Protein AF-A0A6A0B651-F1 (afdb_monomer_lite)

Foldseek 3Di:
DVVVVVVVVLVVLVVVVLVQQADWDFDDCCVLPVLLVVLLVLLVVLLVVLPDDDPVLLVVLLVLLLVLLCQQQVPWDDDQRTIHSHPSPVVSLVSLVVVVCVLVVPPVPPDCVSVVVSCSSDSVSLVVPSPPDDSSVSSSSVSSSNSSNSSSVSNVVVNVVND

Radius of gyration: 16.31 Å; chains: 1; bounding box: 35×37×43 Å

Structure (mmCIF, N/CA/C/O backbone):
data_AF-A0A6A0B651-F1
#
_entry.id   AF-A0A6A0B651-F1
#
loop_
_atom_site.group_PDB
_atom_site.id
_atom_site.type_symbol
_atom_site.label_atom_id
_atom_site.label_alt_id
_atom_site.label_comp_id
_atom_site.label_asym_id
_atom_site.label_entity_id
_atom_site.label_seq_id
_atom_site.pdbx_PDB_ins_code
_atom_site.Cartn_x
_atom_site.Cartn_y
_atom_site.Cartn_z
_atom_site.occupancy
_atom_site.B_iso_or_equiv
_atom_site.auth_seq_id
_atom_site.auth_comp_id
_atom_site.auth_asym_id
_atom_site.auth_atom_id
_atom_site.pdbx_PDB_model_num
ATOM 1 N N . MET A 1 1 ? -8.443 20.949 -23.013 1.00 55.00 1 MET A N 1
ATOM 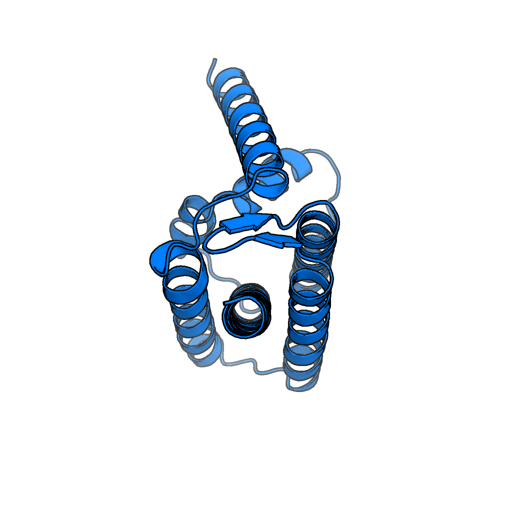2 C CA . MET A 1 1 ? -9.564 20.519 -22.139 1.00 55.00 1 MET A CA 1
ATOM 3 C C . MET A 1 1 ? -9.294 19.186 -21.440 1.00 55.00 1 MET A C 1
ATOM 5 O O . MET A 1 1 ? -9.697 19.047 -20.295 1.00 55.00 1 MET A O 1
ATOM 9 N N . THR A 1 2 ? -8.587 18.242 -22.068 1.00 70.38 2 THR A N 1
ATOM 10 C CA . THR A 1 2 ? -8.217 16.934 -21.490 1.00 70.38 2 THR A CA 1
ATOM 11 C C . THR A 1 2 ? -7.331 17.034 -20.240 1.00 70.38 2 THR A C 1
ATOM 13 O O . THR A 1 2 ? -7.667 16.443 -19.220 1.00 70.38 2 THR A O 1
ATOM 16 N N . GLU A 1 3 ? -6.268 17.844 -20.268 1.00 73.50 3 GLU A N 1
ATOM 17 C CA . GLU A 1 3 ? -5.323 17.989 -19.138 1.00 73.50 3 GLU A CA 1
ATOM 18 C C . GLU A 1 3 ? -5.967 18.524 -17.849 1.00 73.50 3 GLU A C 1
ATOM 20 O O . GLU A 1 3 ? -5.698 18.049 -16.744 1.00 73.50 3 GLU A O 1
ATOM 25 N N . LEU A 1 4 ? -6.869 19.501 -17.984 1.00 80.19 4 LEU A N 1
ATOM 26 C CA . LEU A 1 4 ? -7.590 20.078 -16.849 1.00 80.19 4 LEU A CA 1
ATOM 27 C C . LEU A 1 4 ? -8.533 19.050 -16.211 1.00 80.19 4 LEU A C 1
ATOM 29 O O . LEU A 1 4 ? -8.584 18.942 -14.988 1.00 80.19 4 LEU A O 1
ATOM 33 N N . PHE A 1 5 ? -9.251 18.277 -17.032 1.00 81.62 5 PHE A N 1
ATOM 34 C CA . PHE A 1 5 ? -10.131 17.213 -16.552 1.00 81.62 5 PHE A CA 1
ATOM 35 C C . PHE A 1 5 ? -9.352 16.163 -15.756 1.00 81.62 5 PHE A C 1
ATOM 37 O O . PHE A 1 5 ? -9.742 15.842 -14.633 1.00 81.62 5 PHE A O 1
ATOM 44 N N . TRP A 1 6 ? -8.231 15.678 -16.303 1.00 73.44 6 TRP A N 1
ATOM 45 C CA . TRP A 1 6 ? -7.380 14.711 -15.613 1.00 73.44 6 TRP A CA 1
ATOM 46 C C . TRP A 1 6 ? -6.877 15.271 -14.291 1.00 73.44 6 TRP A C 1
ATOM 48 O O . TRP A 1 6 ? -7.072 14.641 -13.260 1.00 73.44 6 TRP A O 1
ATOM 58 N N . THR A 1 7 ? -6.348 16.491 -14.282 1.00 79.06 7 THR A N 1
ATOM 59 C CA . THR A 1 7 ? -5.854 17.129 -13.055 1.00 79.06 7 THR A CA 1
ATOM 60 C C . THR A 1 7 ? -6.935 17.212 -11.970 1.00 79.06 7 THR A C 1
ATOM 62 O O . THR A 1 7 ? -6.698 16.824 -10.825 1.00 79.06 7 THR A O 1
ATOM 65 N N . ILE A 1 8 ? -8.147 17.651 -12.325 1.00 83.94 8 ILE A N 1
ATOM 66 C CA . ILE A 1 8 ? -9.286 17.730 -11.395 1.00 83.94 8 ILE A CA 1
ATOM 67 C C . ILE A 1 8 ? -9.678 16.338 -10.885 1.00 83.94 8 ILE A C 1
ATOM 69 O O . ILE A 1 8 ? -9.916 16.162 -9.688 1.00 83.94 8 ILE A O 1
ATOM 73 N N . PHE A 1 9 ? -9.716 15.340 -11.766 1.00 82.12 9 PHE A N 1
ATOM 74 C CA . PHE A 1 9 ? -10.026 13.961 -11.402 1.00 82.12 9 PHE A CA 1
ATOM 75 C C . PHE A 1 9 ? -8.984 13.360 -10.444 1.00 82.12 9 PHE A C 1
ATOM 77 O O . PHE A 1 9 ? -9.359 12.705 -9.470 1.00 82.12 9 PHE A O 1
ATOM 84 N N . LEU A 1 10 ? -7.690 13.623 -10.659 1.00 77.94 10 LEU A N 1
ATOM 85 C CA . LEU A 1 10 ? -6.619 13.160 -9.769 1.00 77.94 10 LEU A CA 1
ATOM 86 C C . LEU A 1 10 ? -6.708 13.827 -8.395 1.00 77.94 10 LEU A C 1
ATOM 88 O O . LEU A 1 10 ? -6.636 13.139 -7.377 1.00 77.94 10 LEU A O 1
ATOM 92 N N . ILE A 1 11 ? -6.935 15.144 -8.349 1.00 83.19 11 ILE A N 1
ATOM 93 C CA . ILE A 1 11 ? -7.149 15.859 -7.084 1.00 83.19 11 ILE A CA 1
ATOM 94 C C . ILE A 1 11 ? -8.349 15.260 -6.345 1.00 83.19 11 ILE A C 1
ATOM 96 O O . ILE A 1 11 ? -8.258 14.968 -5.152 1.00 83.19 11 ILE A O 1
ATOM 100 N N . TRP A 1 12 ? -9.453 15.007 -7.050 1.00 86.38 12 TRP A N 1
ATOM 101 C CA . TRP A 1 12 ? -10.628 14.364 -6.470 1.00 86.38 12 TRP A CA 1
ATOM 102 C C . TRP A 1 12 ? -10.316 12.964 -5.918 1.00 86.38 12 TRP A C 1
ATOM 104 O O . TRP A 1 12 ? -10.733 12.650 -4.802 1.00 86.38 12 TRP A O 1
ATOM 114 N N . LEU A 1 13 ? -9.543 12.142 -6.638 1.00 83.31 13 LEU A N 1
ATOM 115 C CA . LEU A 1 13 ? -9.119 10.817 -6.173 1.00 83.31 13 LEU A CA 1
ATOM 116 C C . LEU A 1 13 ? -8.262 10.888 -4.907 1.00 83.31 13 LEU A C 1
ATOM 118 O O . LEU A 1 13 ? -8.519 10.138 -3.964 1.00 83.31 13 LEU A O 1
ATOM 122 N N . ILE A 1 14 ? -7.282 11.793 -4.869 1.00 83.00 14 ILE A N 1
ATOM 123 C CA . ILE A 1 14 ? -6.399 11.989 -3.713 1.00 83.00 14 ILE A CA 1
ATOM 124 C C . ILE A 1 14 ? -7.215 12.443 -2.503 1.00 83.00 14 ILE A C 1
ATOM 126 O O . ILE A 1 14 ? -7.116 11.846 -1.431 1.00 83.00 14 ILE A O 1
ATOM 130 N N . VAL A 1 15 ? -8.078 13.449 -2.671 1.00 86.62 15 VAL A N 1
ATOM 131 C CA . VAL A 1 15 ? -8.943 13.951 -1.593 1.00 86.62 15 VAL A CA 1
ATOM 132 C C . VAL A 1 15 ? -9.867 12.847 -1.083 1.00 86.62 15 VAL A C 1
ATOM 134 O O . VAL A 1 15 ? -9.990 12.653 0.129 1.00 86.62 15 VAL A O 1
ATOM 137 N N . ARG A 1 16 ? -10.478 12.077 -1.991 1.00 86.62 16 ARG A N 1
ATOM 138 C CA . ARG A 1 16 ? -11.328 10.938 -1.631 1.00 86.62 16 ARG A CA 1
ATOM 139 C C . ARG A 1 16 ? -10.546 9.883 -0.850 1.00 86.62 16 ARG A C 1
ATOM 141 O O . ARG A 1 16 ? -11.032 9.411 0.172 1.00 86.62 16 ARG A O 1
ATOM 148 N N . PHE A 1 17 ? -9.341 9.535 -1.300 1.00 85.00 17 PHE A N 1
ATOM 149 C CA . PHE A 1 17 ? -8.482 8.563 -0.627 1.00 85.00 17 PHE A CA 1
ATOM 150 C C . PHE A 1 17 ? -8.080 9.024 0.774 1.00 85.00 17 PHE A C 1
ATOM 152 O O . PHE A 1 17 ? -8.232 8.262 1.727 1.00 85.00 17 PHE A O 1
ATOM 159 N N . ILE A 1 18 ? -7.609 10.267 0.917 1.00 86.62 18 ILE A N 1
ATOM 160 C CA . ILE A 1 18 ? -7.229 10.831 2.216 1.00 86.62 18 ILE A CA 1
ATOM 161 C C . ILE A 1 18 ? -8.431 10.773 3.158 1.00 86.62 18 ILE A C 1
ATOM 163 O O . ILE A 1 18 ? -8.318 10.250 4.266 1.00 86.62 18 ILE A O 1
ATOM 167 N N . ARG A 1 19 ? -9.609 11.213 2.703 1.00 88.31 19 ARG A N 1
ATOM 168 C CA . ARG A 1 19 ? -10.833 11.132 3.504 1.00 88.31 19 ARG A CA 1
ATOM 169 C C . ARG A 1 19 ? -11.135 9.693 3.942 1.00 88.31 19 ARG A C 1
ATOM 171 O O . ARG A 1 19 ? -11.333 9.450 5.130 1.00 88.31 19 ARG A O 1
ATOM 178 N N . ASP A 1 20 ? -11.073 8.731 3.022 1.00 83.88 20 ASP A N 1
ATOM 179 C CA . ASP A 1 20 ? -11.311 7.313 3.320 1.00 83.88 20 ASP A CA 1
ATOM 180 C C . ASP A 1 20 ? -10.305 6.735 4.337 1.00 83.88 20 ASP A C 1
ATOM 182 O O . ASP A 1 20 ? -10.653 5.826 5.092 1.00 83.88 20 ASP A O 1
ATOM 186 N N . VAL A 1 21 ? -9.064 7.235 4.369 1.00 86.62 21 VAL A N 1
ATOM 187 C CA . VAL A 1 21 ? -8.012 6.803 5.310 1.00 86.62 21 VAL A CA 1
ATOM 188 C C . VAL A 1 21 ? -8.256 7.325 6.730 1.00 86.62 21 VAL A C 1
ATOM 190 O O . VAL A 1 21 ? -7.956 6.622 7.707 1.00 86.62 21 VAL A O 1
ATOM 193 N N . PHE A 1 22 ? -8.789 8.541 6.865 1.00 90.69 22 PHE A N 1
ATOM 194 C CA . PHE A 1 22 ? -9.059 9.181 8.158 1.00 90.69 22 PHE A CA 1
ATOM 195 C C . PHE A 1 22 ? -10.457 8.889 8.718 1.00 90.69 22 PHE A C 1
ATOM 197 O O . PHE A 1 22 ? -10.691 9.090 9.913 1.00 90.69 22 PHE A O 1
ATOM 204 N N . GLU A 1 23 ? -11.368 8.357 7.911 1.00 90.06 23 GLU A N 1
ATOM 205 C CA . GLU A 1 23 ? -12.693 7.938 8.355 1.00 90.06 23 GLU A CA 1
ATOM 206 C C . GLU A 1 23 ? -12.725 6.482 8.841 1.00 90.06 23 GLU A C 1
ATOM 208 O O . GLU A 1 23 ? -11.933 5.630 8.441 1.00 90.06 23 GLU A O 1
ATOM 213 N N . PHE A 1 24 ? -13.674 6.181 9.731 1.00 88.25 24 PHE A N 1
ATOM 214 C CA . PHE A 1 24 ? -13.939 4.808 10.153 1.00 88.25 24 PHE A CA 1
ATOM 215 C C . PHE A 1 24 ? -14.735 4.075 9.073 1.00 88.25 24 PHE A C 1
ATOM 217 O O . PHE A 1 24 ? -15.947 4.260 8.947 1.00 88.25 24 PHE A O 1
ATOM 224 N N . GLN A 1 25 ? -14.058 3.200 8.340 1.00 86.12 25 GLN A N 1
ATOM 225 C CA . GLN A 1 25 ? -14.634 2.416 7.255 1.00 86.12 25 GLN A CA 1
ATOM 226 C C . GLN A 1 25 ? -14.920 0.984 7.711 1.00 86.12 25 GLN A C 1
ATOM 228 O O . GLN A 1 25 ? -14.156 0.399 8.481 1.00 86.12 25 GLN A O 1
ATOM 233 N N . LYS A 1 26 ? -16.020 0.398 7.224 1.00 84.88 26 LYS A N 1
ATOM 234 C CA . LYS A 1 26 ? -16.312 -1.025 7.457 1.00 84.88 26 LYS A CA 1
ATOM 235 C C . LYS A 1 26 ? -15.265 -1.896 6.768 1.00 84.88 26 LYS A C 1
ATOM 237 O O . LYS A 1 26 ? -14.912 -1.657 5.610 1.00 84.88 26 LYS A O 1
ATOM 242 N N . VAL A 1 27 ? -14.826 -2.953 7.445 1.00 81.12 27 VAL A N 1
ATOM 243 C CA . VAL A 1 27 ? -13.867 -3.905 6.872 1.00 81.12 27 VAL A CA 1
ATOM 244 C C . VAL A 1 27 ? -14.541 -4.743 5.788 1.00 81.12 27 VAL A C 1
ATOM 246 O O . VAL A 1 27 ? -15.278 -5.686 6.066 1.00 81.12 27 VAL A O 1
ATOM 249 N N . ARG A 1 28 ? -14.277 -4.415 4.520 1.00 81.25 28 ARG A N 1
ATOM 250 C CA . ARG A 1 28 ? -14.737 -5.208 3.370 1.00 81.25 28 ARG A CA 1
ATOM 251 C C . ARG A 1 28 ? -13.662 -6.210 2.957 1.00 81.25 28 ARG A C 1
ATOM 253 O O . ARG A 1 28 ? -12.593 -5.801 2.509 1.00 81.25 28 ARG A O 1
ATOM 260 N N . ARG A 1 29 ? -13.967 -7.512 3.022 1.00 77.19 29 ARG A N 1
ATOM 261 C CA . ARG A 1 29 ? -13.039 -8.597 2.632 1.00 77.19 29 ARG A CA 1
ATOM 262 C C . ARG A 1 29 ? -12.448 -8.401 1.230 1.00 77.19 29 ARG A C 1
ATOM 264 O O . ARG A 1 29 ? -11.268 -8.650 1.027 1.00 77.19 29 ARG A O 1
ATOM 271 N N . PHE A 1 30 ? -13.235 -7.877 0.289 1.00 73.06 30 PHE A N 1
ATOM 272 C CA . PHE A 1 30 ? -12.758 -7.593 -1.065 1.00 73.06 30 PHE A CA 1
ATOM 273 C C . PHE A 1 30 ? -11.556 -6.629 -1.086 1.00 73.06 30 PHE A C 1
ATOM 275 O O . PHE A 1 30 ? -10.524 -6.932 -1.673 1.00 73.06 30 PHE A O 1
ATOM 282 N N . ARG A 1 31 ? -11.651 -5.495 -0.380 1.00 76.44 31 ARG A N 1
ATOM 283 C CA . ARG A 1 31 ? -10.606 -4.458 -0.375 1.00 76.44 31 ARG A CA 1
ATOM 284 C C . ARG A 1 31 ? -9.345 -4.897 0.370 1.00 76.44 31 ARG A C 1
ATOM 286 O O . ARG A 1 31 ? -8.250 -4.580 -0.068 1.00 76.44 31 ARG A O 1
ATOM 293 N N . TYR A 1 32 ? -9.511 -5.582 1.499 1.00 78.00 32 TYR A N 1
ATOM 294 C CA . TYR A 1 32 ? -8.401 -5.868 2.414 1.00 78.00 32 TYR A CA 1
ATOM 295 C C . TYR A 1 32 ? -7.768 -7.250 2.231 1.00 78.00 32 TYR A C 1
ATOM 297 O O . TYR A 1 32 ? -6.725 -7.506 2.817 1.00 78.00 32 TYR A O 1
ATOM 305 N N . LEU A 1 33 ? -8.382 -8.138 1.448 1.00 83.75 33 LEU A N 1
ATOM 306 C CA . LEU A 1 33 ? -7.879 -9.498 1.248 1.00 83.75 33 LEU A CA 1
ATOM 307 C C . LEU A 1 33 ? -7.857 -9.895 -0.229 1.00 83.75 33 LEU A C 1
ATOM 309 O O . LEU A 1 33 ? -6.809 -10.290 -0.722 1.00 83.75 33 LEU A O 1
ATOM 313 N N . VAL A 1 34 ? -8.963 -9.726 -0.962 1.00 82.81 34 VAL A N 1
ATOM 314 C CA . VAL A 1 34 ? -9.021 -10.142 -2.379 1.00 82.81 34 VAL A CA 1
ATOM 315 C C . VAL A 1 34 ? -8.058 -9.325 -3.238 1.00 82.81 34 VAL A C 1
ATOM 317 O O . VAL A 1 34 ? -7.258 -9.902 -3.965 1.00 82.81 34 VAL A O 1
ATOM 320 N N . VAL A 1 35 ? -8.085 -7.995 -3.116 1.00 82.06 35 VAL A N 1
ATOM 321 C CA . VAL A 1 35 ? -7.180 -7.114 -3.870 1.00 82.06 35 VAL A CA 1
ATOM 322 C C . VAL A 1 35 ? -5.699 -7.436 -3.586 1.00 82.06 35 VAL A C 1
ATOM 324 O O . VAL A 1 35 ? -4.967 -7.673 -4.544 1.00 82.06 35 VAL A O 1
ATOM 327 N N . PRO A 1 36 ? -5.236 -7.533 -2.323 1.00 85.75 36 PRO A N 1
ATOM 328 C CA . PRO A 1 36 ? -3.861 -7.945 -2.026 1.00 85.75 36 PRO A CA 1
ATOM 329 C C . PRO A 1 36 ? -3.474 -9.332 -2.554 1.00 85.75 36 PRO A C 1
ATOM 331 O O . PRO A 1 36 ? -2.358 -9.503 -3.035 1.00 85.75 36 PRO A O 1
ATOM 334 N N . ILE A 1 37 ? -4.384 -10.312 -2.504 1.00 87.56 37 ILE A N 1
ATOM 335 C CA . ILE A 1 37 ? -4.135 -11.652 -3.058 1.00 87.56 37 ILE A CA 1
ATOM 336 C C . ILE A 1 37 ? -3.932 -11.580 -4.570 1.00 87.56 37 ILE A C 1
ATOM 338 O O . ILE A 1 37 ? -3.015 -12.218 -5.076 1.00 87.56 37 ILE A O 1
ATOM 342 N N . ILE A 1 38 ? -4.733 -10.784 -5.285 1.00 86.31 38 ILE A N 1
ATOM 343 C CA . ILE A 1 38 ? -4.543 -10.579 -6.727 1.00 86.31 38 ILE A CA 1
ATOM 344 C C . ILE A 1 38 ? -3.132 -10.044 -6.997 1.00 86.31 38 ILE A C 1
ATOM 346 O O . ILE A 1 38 ? -2.443 -10.580 -7.859 1.00 86.31 38 ILE A O 1
ATOM 350 N N . PHE A 1 39 ? -2.659 -9.063 -6.223 1.00 86.25 39 PHE A N 1
ATOM 351 C CA . PHE A 1 39 ? -1.290 -8.556 -6.365 1.00 86.25 39 PHE A CA 1
ATOM 352 C C . PHE A 1 39 ? -0.221 -9.617 -6.086 1.00 86.25 39 PHE A C 1
ATOM 354 O O . PHE A 1 39 ? 0.766 -9.675 -6.810 1.00 86.25 39 PHE A O 1
ATOM 361 N N . LEU A 1 40 ? -0.413 -10.500 -5.103 1.00 89.38 40 LEU A N 1
ATOM 362 C CA . LEU A 1 40 ? 0.526 -11.603 -4.879 1.00 89.38 40 LEU A CA 1
ATOM 363 C C . LEU A 1 40 ? 0.532 -12.621 -6.021 1.00 89.38 40 LEU A C 1
ATOM 365 O O . LEU A 1 40 ? 1.598 -13.072 -6.425 1.00 89.38 40 LEU A O 1
ATOM 369 N N . VAL A 1 41 ? -0.637 -12.967 -6.563 1.00 88.19 41 VAL A N 1
ATOM 370 C CA . VAL A 1 41 ? -0.729 -13.852 -7.734 1.00 88.19 41 VAL A CA 1
ATOM 371 C C . VAL A 1 41 ? -0.008 -13.226 -8.928 1.00 88.19 41 VAL A C 1
ATOM 373 O O . VAL A 1 41 ? 0.745 -13.911 -9.614 1.00 88.19 41 VAL A O 1
ATOM 376 N N . LEU A 1 42 ? -0.171 -11.917 -9.139 1.00 83.12 42 LEU A N 1
ATOM 377 C CA . LEU A 1 42 ? 0.561 -11.179 -10.169 1.00 83.12 42 LEU A CA 1
ATOM 378 C C . LEU A 1 42 ? 2.072 -11.195 -9.915 1.00 83.12 42 LEU A C 1
ATOM 380 O O . LEU A 1 42 ? 2.830 -11.468 -10.838 1.00 83.12 42 LEU A O 1
ATOM 384 N N . ALA A 1 43 ? 2.514 -10.981 -8.675 1.00 87.44 43 ALA A N 1
ATOM 385 C CA . ALA A 1 43 ? 3.929 -11.050 -8.319 1.00 87.44 43 ALA A CA 1
ATOM 386 C C . ALA A 1 43 ? 4.543 -12.416 -8.659 1.00 87.44 43 ALA A C 1
ATOM 388 O O . ALA A 1 43 ? 5.624 -12.478 -9.236 1.00 87.44 43 ALA A O 1
ATOM 389 N N . LEU A 1 44 ? 3.843 -13.511 -8.348 1.00 86.44 44 LEU A N 1
ATOM 390 C CA . LEU A 1 44 ? 4.311 -14.865 -8.651 1.00 86.44 44 LEU A CA 1
ATOM 391 C C . LEU A 1 44 ? 4.339 -15.134 -10.159 1.00 86.44 44 LEU A C 1
ATOM 393 O O . LEU A 1 44 ? 5.319 -15.669 -10.671 1.00 86.44 44 LEU A O 1
ATOM 397 N N . ASN A 1 45 ? 3.290 -14.739 -10.880 1.00 82.88 45 ASN A N 1
ATOM 398 C CA . ASN A 1 45 ? 3.205 -14.962 -12.322 1.00 82.88 45 ASN A CA 1
ATOM 399 C C . ASN A 1 45 ? 4.260 -14.154 -13.088 1.00 82.88 45 ASN A C 1
ATOM 401 O O . ASN A 1 45 ? 4.933 -14.698 -13.959 1.00 82.88 45 ASN A O 1
ATOM 405 N N . THR A 1 46 ? 4.434 -12.876 -12.749 1.00 78.88 46 THR A N 1
ATOM 406 C CA . THR A 1 46 ? 5.422 -12.007 -13.397 1.00 78.88 46 THR A CA 1
ATOM 407 C C . THR A 1 46 ? 6.849 -12.367 -12.984 1.00 78.88 46 THR A C 1
ATOM 409 O O . THR A 1 46 ? 7.724 -12.385 -13.840 1.00 78.88 46 THR A O 1
ATOM 412 N N . GLY A 1 47 ? 7.089 -12.710 -11.713 1.00 76.94 47 GLY A N 1
ATOM 413 C CA . GLY A 1 47 ? 8.419 -13.104 -11.235 1.00 76.94 47 GLY A CA 1
ATOM 414 C C . GLY A 1 47 ? 8.908 -14.425 -11.835 1.00 76.94 47 GLY A C 1
ATOM 415 O O . GLY A 1 47 ? 10.083 -14.562 -12.158 1.00 76.94 47 GLY A O 1
ATOM 416 N N . ASN A 1 48 ? 8.006 -15.385 -12.065 1.00 69.44 48 ASN A N 1
ATOM 417 C CA . ASN A 1 48 ? 8.349 -16.611 -12.794 1.00 69.44 48 ASN A CA 1
ATOM 418 C C . ASN A 1 48 ? 8.677 -16.336 -14.270 1.00 69.44 48 ASN A C 1
ATOM 420 O O . ASN A 1 48 ? 9.494 -17.041 -14.856 1.00 69.44 48 ASN A O 1
ATOM 424 N N . ALA A 1 49 ? 8.036 -15.330 -14.874 1.00 67.75 49 ALA A N 1
ATOM 425 C CA . ALA A 1 49 ? 8.236 -14.970 -16.274 1.00 67.75 49 ALA A CA 1
ATOM 426 C C . ALA A 1 49 ? 9.493 -14.115 -16.513 1.00 67.75 49 ALA A C 1
ATOM 428 O O . ALA A 1 49 ? 10.033 -14.146 -17.615 1.00 67.75 49 ALA A O 1
ATOM 429 N N . SER A 1 50 ? 9.963 -13.362 -15.511 1.00 69.94 50 SER A N 1
ATOM 430 C CA . SER A 1 50 ? 11.092 -12.437 -15.670 1.00 69.94 50 SER A CA 1
ATOM 431 C C . SER A 1 50 ? 12.452 -13.128 -15.780 1.00 69.94 50 SER A C 1
ATOM 433 O O . SER A 1 50 ? 13.372 -12.530 -16.320 1.00 69.94 50 SER A O 1
ATOM 435 N N . GLY A 1 51 ? 12.613 -14.355 -15.270 1.00 66.19 51 GLY A N 1
ATOM 436 C CA . GLY A 1 51 ? 13.868 -15.125 -15.347 1.00 66.19 51 GLY A CA 1
ATOM 437 C C . GLY A 1 51 ? 15.034 -14.600 -14.486 1.00 66.19 51 GLY A C 1
ATOM 438 O O . GLY A 1 51 ? 15.856 -15.398 -14.043 1.00 66.19 51 GLY A O 1
ATOM 439 N N . ASP A 1 52 ? 15.063 -13.302 -14.169 1.00 68.25 52 ASP A N 1
ATOM 440 C CA . ASP A 1 52 ? 16.106 -12.636 -13.378 1.00 68.25 52 ASP A CA 1
ATOM 441 C C . ASP A 1 52 ? 15.726 -12.519 -11.893 1.00 68.25 52 ASP A C 1
ATOM 443 O O . ASP A 1 52 ? 15.195 -11.510 -11.419 1.00 68.25 52 ASP A O 1
ATOM 447 N N . PHE A 1 53 ? 15.995 -13.575 -11.121 1.00 79.56 53 PHE A N 1
ATOM 448 C CA . PHE A 1 53 ? 15.760 -13.567 -9.676 1.00 79.56 53 PHE A CA 1
ATOM 449 C C . PHE A 1 53 ? 16.967 -13.021 -8.901 1.00 79.56 53 PHE A C 1
ATOM 451 O O . PHE A 1 53 ? 17.978 -13.701 -8.721 1.00 79.56 53 PHE A O 1
ATOM 458 N N . ASN A 1 54 ? 16.831 -11.812 -8.350 1.00 85.88 54 ASN A N 1
ATOM 459 C CA . ASN A 1 54 ? 17.775 -11.267 -7.376 1.00 85.88 54 ASN A CA 1
ATOM 460 C C . ASN A 1 54 ? 17.307 -11.570 -5.940 1.00 85.88 54 ASN A C 1
ATOM 462 O O . ASN A 1 54 ? 16.436 -10.891 -5.388 1.00 85.88 54 ASN A O 1
ATOM 466 N N . GLY A 1 55 ? 17.916 -12.582 -5.314 1.00 86.81 55 GLY A N 1
ATOM 467 C CA . GLY A 1 55 ? 17.547 -13.027 -3.965 1.00 86.81 55 GLY A CA 1
ATOM 468 C C . GLY A 1 55 ? 17.717 -11.964 -2.874 1.00 86.81 55 GLY A C 1
ATOM 469 O O . GLY A 1 55 ? 16.943 -11.949 -1.916 1.00 86.81 55 GLY A O 1
ATOM 470 N N . LEU A 1 56 ? 18.677 -11.043 -3.024 1.00 88.81 56 LEU A N 1
ATOM 471 C CA . LEU A 1 56 ? 18.886 -9.955 -2.067 1.00 88.81 56 LEU A CA 1
ATOM 472 C C . LEU A 1 56 ? 17.755 -8.922 -2.148 1.00 88.81 56 LEU A C 1
ATOM 474 O O . LEU A 1 56 ? 17.179 -8.576 -1.117 1.00 88.81 56 LEU A O 1
ATOM 478 N N . LEU A 1 57 ? 17.401 -8.478 -3.360 1.00 88.50 57 LEU A N 1
ATOM 479 C CA . LEU A 1 57 ? 16.283 -7.548 -3.572 1.00 88.50 57 LEU A CA 1
ATOM 480 C C . LEU A 1 57 ? 14.951 -8.162 -3.133 1.00 88.50 57 LEU A C 1
ATOM 482 O O . LEU A 1 57 ? 14.141 -7.488 -2.492 1.00 88.50 57 LEU A O 1
ATOM 486 N N . PHE A 1 58 ? 14.742 -9.455 -3.398 1.00 90.94 58 PHE A N 1
ATOM 487 C CA . PHE A 1 58 ? 13.577 -10.185 -2.903 1.00 90.94 58 PHE A CA 1
ATOM 488 C C . PHE A 1 58 ? 13.510 -10.177 -1.371 1.00 90.94 58 PHE A C 1
ATOM 490 O O . PHE A 1 58 ? 12.479 -9.823 -0.795 1.00 90.94 58 PHE A O 1
ATOM 497 N N . PHE A 1 59 ? 14.610 -10.520 -0.695 1.00 92.69 59 PHE A N 1
ATOM 498 C CA . PHE A 1 59 ? 14.660 -10.527 0.766 1.00 92.69 59 PHE A CA 1
ATOM 499 C C . PHE A 1 59 ? 14.387 -9.134 1.352 1.00 92.69 59 PHE A C 1
ATOM 501 O O . PHE A 1 59 ? 13.560 -8.996 2.255 1.00 92.69 59 PHE A O 1
ATOM 508 N N . GLN A 1 60 ? 15.012 -8.091 0.798 1.00 92.44 60 GLN A N 1
ATOM 509 C CA . GLN A 1 60 ? 14.757 -6.700 1.185 1.00 92.44 60 GLN A CA 1
ATOM 510 C C . GLN A 1 60 ? 13.285 -6.319 0.990 1.00 92.44 60 GLN A C 1
ATOM 512 O O . GLN A 1 60 ? 12.679 -5.750 1.900 1.00 92.44 60 GLN A O 1
ATOM 517 N N . THR A 1 61 ? 12.693 -6.697 -0.147 1.00 93.31 61 THR A N 1
ATOM 518 C CA . THR A 1 61 ? 11.280 -6.450 -0.462 1.00 93.31 61 THR A CA 1
ATOM 519 C C . THR A 1 61 ? 10.375 -7.074 0.589 1.00 93.31 61 THR A C 1
ATOM 521 O O . THR A 1 61 ? 9.496 -6.401 1.130 1.00 93.31 61 THR A O 1
ATOM 524 N N . VAL A 1 62 ? 10.594 -8.348 0.918 1.00 95.19 62 VAL A N 1
ATOM 525 C CA . VAL A 1 62 ? 9.793 -9.077 1.908 1.00 95.19 62 VAL A CA 1
ATOM 526 C C . VAL A 1 62 ? 9.894 -8.420 3.284 1.00 95.19 62 VAL A C 1
ATOM 528 O O . VAL A 1 62 ? 8.866 -8.157 3.912 1.00 95.19 62 VAL A O 1
ATOM 531 N N . VAL A 1 63 ? 11.112 -8.108 3.737 1.00 96.44 63 VAL A N 1
ATOM 532 C CA . VAL A 1 63 ? 11.348 -7.500 5.054 1.00 96.44 63 VAL A CA 1
ATOM 533 C C . VAL A 1 63 ? 10.713 -6.113 5.141 1.00 96.44 63 VAL A C 1
ATOM 535 O O . VAL A 1 63 ? 9.930 -5.862 6.057 1.00 96.44 63 VAL A O 1
ATOM 538 N N . LEU A 1 64 ? 10.987 -5.222 4.186 1.00 96.06 64 LEU A N 1
ATOM 539 C CA . LEU A 1 64 ? 10.461 -3.854 4.201 1.00 96.06 64 LEU A CA 1
ATOM 540 C C . LEU A 1 64 ? 8.935 -3.835 4.135 1.00 96.06 64 LEU A C 1
ATOM 542 O O . LEU A 1 64 ? 8.284 -3.149 4.924 1.00 96.06 64 LEU A O 1
ATOM 546 N N . SER A 1 65 ? 8.351 -4.647 3.259 1.00 95.25 65 SER A N 1
ATOM 547 C CA . SER A 1 65 ? 6.897 -4.719 3.095 1.00 95.25 65 SER A CA 1
ATOM 548 C C . SER A 1 65 ? 6.215 -5.270 4.342 1.00 95.25 65 SER A C 1
ATOM 550 O O . SER A 1 65 ? 5.154 -4.779 4.739 1.00 95.25 65 SER A O 1
ATOM 552 N N . ALA A 1 66 ? 6.844 -6.241 5.012 1.00 97.00 66 ALA A N 1
ATOM 553 C CA . ALA A 1 66 ? 6.370 -6.738 6.293 1.00 97.00 66 ALA A CA 1
ATOM 554 C C . ALA A 1 66 ? 6.446 -5.677 7.391 1.00 97.00 66 ALA A C 1
ATOM 556 O O . ALA A 1 66 ? 5.461 -5.470 8.100 1.00 97.00 66 ALA A O 1
ATOM 557 N N . LEU A 1 67 ? 7.567 -4.961 7.504 1.00 97.50 67 LEU A N 1
ATOM 558 C CA . LEU A 1 67 ? 7.730 -3.884 8.481 1.00 97.50 67 LEU A CA 1
ATOM 559 C C . LEU A 1 67 ? 6.703 -2.766 8.271 1.00 97.50 67 LEU A C 1
ATOM 561 O O . LEU A 1 67 ? 6.085 -2.318 9.238 1.00 97.50 67 LEU A O 1
ATOM 565 N N . ILE A 1 68 ? 6.460 -2.367 7.020 1.00 96.56 68 ILE A N 1
ATOM 566 C CA . ILE A 1 68 ? 5.458 -1.354 6.681 1.00 96.56 68 ILE A CA 1
ATOM 567 C C . ILE A 1 68 ? 4.052 -1.843 7.039 1.00 96.56 68 ILE A C 1
ATOM 569 O O . ILE A 1 68 ? 3.320 -1.134 7.731 1.00 96.56 68 ILE A O 1
ATOM 573 N N . GLY A 1 69 ? 3.679 -3.062 6.636 1.00 95.06 69 GLY A N 1
ATOM 574 C CA . GLY A 1 69 ? 2.374 -3.638 6.972 1.00 95.06 69 GLY A CA 1
ATOM 575 C C . GLY A 1 69 ? 2.158 -3.742 8.486 1.00 95.06 69 GLY A C 1
ATOM 576 O O . GLY A 1 69 ? 1.082 -3.405 8.995 1.00 95.06 69 GLY A O 1
ATOM 577 N N . ILE A 1 70 ? 3.205 -4.128 9.228 1.00 96.69 70 ILE A N 1
ATOM 578 C CA . ILE A 1 70 ? 3.199 -4.163 10.695 1.00 96.69 70 ILE A CA 1
ATOM 579 C C . ILE A 1 70 ? 2.974 -2.772 11.272 1.00 96.69 70 ILE A C 1
ATOM 581 O O . ILE A 1 70 ? 2.098 -2.596 12.122 1.00 96.69 70 ILE A O 1
ATOM 585 N N . PHE A 1 71 ? 3.733 -1.784 10.807 1.00 96.69 71 PHE A N 1
ATOM 586 C CA . PHE A 1 71 ? 3.614 -0.398 11.237 1.00 96.69 71 PHE A CA 1
ATOM 587 C C . PHE A 1 71 ? 2.194 0.141 11.002 1.00 96.69 71 PHE A C 1
ATOM 589 O O . PHE A 1 71 ? 1.533 0.575 11.950 1.00 96.69 71 PHE A O 1
ATOM 596 N N . GLN A 1 72 ? 1.672 0.022 9.778 1.00 94.44 72 GLN A N 1
ATOM 597 C CA . GLN A 1 72 ? 0.320 0.469 9.429 1.00 94.44 72 GLN A CA 1
ATOM 598 C C . GLN A 1 72 ? -0.741 -0.201 10.315 1.00 94.44 72 GLN A C 1
ATOM 600 O O . GLN A 1 72 ? -1.643 0.458 10.836 1.00 94.44 72 GLN A O 1
ATOM 605 N N . GLY A 1 73 ? -0.636 -1.518 10.522 1.00 93.25 73 GLY A N 1
ATOM 606 C CA . GLY A 1 73 ? -1.617 -2.281 11.293 1.00 93.25 73 GLY A CA 1
ATOM 607 C C . GLY A 1 73 ? -1.557 -1.960 12.785 1.00 93.25 73 GLY A C 1
ATOM 608 O O . GLY A 1 73 ? -2.591 -1.821 13.447 1.00 93.25 73 GLY A O 1
ATOM 609 N N . ARG A 1 74 ? -0.348 -1.795 13.334 1.00 93.38 74 ARG A N 1
ATOM 610 C CA . ARG A 1 74 ? -0.109 -1.540 14.761 1.00 93.38 74 ARG A CA 1
ATOM 611 C C . ARG A 1 74 ? -0.625 -0.179 15.210 1.00 93.38 74 ARG A C 1
ATOM 613 O O . ARG A 1 74 ? -1.154 -0.092 16.318 1.00 93.38 74 ARG A O 1
ATOM 620 N N . PHE A 1 75 ? -0.566 0.839 14.363 1.00 92.75 75 PHE A N 1
ATOM 621 C CA . PHE A 1 75 ? -1.032 2.187 14.707 1.00 92.75 75 PHE A CA 1
ATOM 622 C C . PHE A 1 75 ? -2.454 2.502 14.218 1.00 92.75 75 PHE A C 1
ATOM 624 O O . PHE A 1 75 ? -3.048 3.494 14.642 1.00 92.75 75 PHE A O 1
ATOM 631 N N . ALA A 1 76 ? -3.060 1.626 13.412 1.00 92.00 76 ALA A N 1
ATOM 632 C CA . ALA A 1 76 ? -4.454 1.775 13.020 1.00 92.00 76 ALA A CA 1
ATOM 633 C C . ALA A 1 76 ? -5.426 1.673 14.212 1.00 92.00 76 ALA A C 1
ATOM 635 O O . ALA A 1 76 ? -5.289 0.832 15.114 1.00 92.00 76 ALA A O 1
ATOM 636 N N . SER A 1 77 ? -6.446 2.533 14.177 1.00 91.44 77 SER A N 1
ATOM 637 C CA . SER A 1 77 ? -7.537 2.592 15.150 1.00 91.44 77 SER A CA 1
ATOM 638 C C . SER A 1 77 ? -8.671 1.652 14.745 1.00 91.44 77 SER A C 1
ATOM 640 O O . SER A 1 77 ? -9.115 1.664 13.600 1.00 91.44 77 SER A O 1
ATOM 642 N N . VAL A 1 78 ? -9.194 0.890 15.703 1.00 90.25 78 VAL A N 1
ATOM 643 C CA . VAL A 1 78 ? -10.258 -0.100 15.477 1.00 90.25 78 VAL A CA 1
ATOM 644 C C . VAL A 1 78 ? -11.422 0.137 16.443 1.00 90.25 78 VAL A C 1
ATOM 646 O O . VAL A 1 78 ? -11.183 0.379 17.636 1.00 90.25 78 VAL A O 1
ATOM 649 N N . ARG A 1 79 ? -12.661 0.074 15.932 1.00 88.06 79 ARG A N 1
ATOM 650 C CA . ARG A 1 79 ? -13.927 0.186 16.681 1.00 88.06 79 ARG A CA 1
ATOM 651 C C . ARG A 1 79 ? -14.958 -0.806 16.133 1.00 88.06 79 ARG A C 1
ATOM 653 O O . ARG A 1 79 ? -15.420 -0.608 15.016 1.00 88.06 79 ARG A O 1
ATOM 660 N N . THR A 1 80 ? -15.335 -1.811 16.923 1.00 85.44 80 THR A N 1
ATOM 661 C CA . THR A 1 80 ? -16.350 -2.828 16.577 1.00 85.44 80 THR A CA 1
ATOM 662 C C . THR A 1 80 ? -16.070 -3.516 15.235 1.00 85.44 80 THR A C 1
ATOM 664 O O . THR A 1 80 ? -15.252 -4.422 15.199 1.00 85.44 80 THR A O 1
ATOM 667 N N . ASP A 1 81 ? -16.694 -3.078 14.137 1.00 84.31 81 ASP A N 1
ATOM 668 C CA . ASP A 1 81 ? -16.550 -3.590 12.765 1.00 84.31 81 ASP A CA 1
ATOM 669 C C . ASP A 1 81 ? -15.848 -2.597 11.812 1.00 84.31 81 ASP A C 1
ATOM 671 O O . ASP A 1 81 ? -15.740 -2.834 10.601 1.00 84.31 81 ASP A O 1
ATOM 675 N N . LYS A 1 82 ? -15.383 -1.462 12.346 1.00 87.25 82 LYS A N 1
ATOM 676 C CA . LYS A 1 82 ? -14.787 -0.358 11.593 1.00 87.25 82 LYS A CA 1
ATOM 677 C C . LYS A 1 82 ? -13.319 -0.156 11.918 1.00 87.25 82 LYS A C 1
ATOM 679 O O . LYS A 1 82 ? -12.868 -0.298 13.059 1.00 87.25 82 LYS A O 1
ATOM 684 N N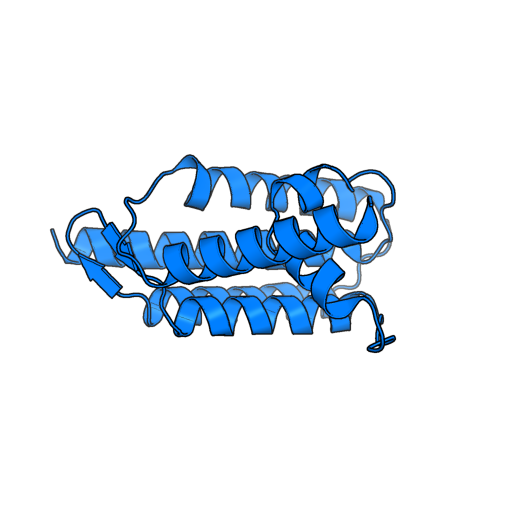 . ILE A 1 83 ? -12.588 0.283 10.903 1.00 90.19 83 ILE A N 1
ATOM 685 C CA . ILE A 1 83 ? -11.164 0.581 10.985 1.00 90.19 83 ILE A CA 1
ATOM 686 C C . ILE A 1 83 ? -10.892 1.985 10.468 1.00 90.19 83 ILE A C 1
ATOM 688 O O . ILE A 1 83 ? -11.560 2.461 9.555 1.00 90.19 83 ILE A O 1
ATOM 692 N N . ARG A 1 84 ? -9.896 2.636 11.057 1.00 90.81 84 ARG A N 1
ATOM 693 C CA . ARG A 1 84 ? -9.368 3.924 10.620 1.00 90.81 84 ARG A CA 1
ATOM 694 C C . ARG A 1 84 ? -7.850 3.824 10.586 1.00 90.81 84 ARG A C 1
ATOM 696 O O . ARG A 1 84 ? -7.224 3.615 11.628 1.00 90.81 84 ARG A O 1
ATOM 703 N N . GLY A 1 85 ? -7.270 3.965 9.397 1.00 87.50 85 GLY A N 1
ATOM 704 C CA . GLY A 1 85 ? -5.820 3.902 9.205 1.00 87.50 85 GLY A CA 1
ATOM 705 C C . GLY A 1 85 ? -5.109 5.139 9.758 1.00 87.50 85 GLY A C 1
ATOM 706 O O . GLY A 1 85 ? -4.131 5.023 10.499 1.00 87.50 85 GLY A O 1
ATOM 707 N N . GLY A 1 86 ? -5.639 6.324 9.443 1.00 91.44 86 GLY A N 1
ATOM 708 C CA . GLY A 1 86 ? -5.055 7.611 9.817 1.00 91.44 86 GLY A CA 1
ATOM 709 C C . GLY A 1 86 ? -3.636 7.807 9.272 1.00 91.44 86 GLY A C 1
ATOM 710 O O . GLY A 1 86 ? -3.248 7.208 8.268 1.00 91.44 86 GLY A O 1
ATOM 711 N N . TRP A 1 87 ? -2.839 8.616 9.976 1.00 90.62 87 TRP A N 1
ATOM 712 C CA . TRP A 1 87 ? -1.467 8.958 9.582 1.00 90.62 87 TRP A CA 1
ATOM 713 C C . TRP A 1 87 ? -0.565 7.745 9.371 1.00 90.62 87 TRP A C 1
ATOM 715 O O . TRP A 1 87 ? 0.223 7.732 8.436 1.00 90.62 87 TRP A O 1
ATOM 725 N N . SER A 1 88 ? -0.707 6.701 10.189 1.00 91.75 88 SER A N 1
ATOM 726 C CA . SER A 1 88 ? 0.123 5.499 10.058 1.00 91.75 88 SER A CA 1
ATOM 727 C C . SER A 1 88 ? -0.058 4.785 8.720 1.00 91.75 88 SER A C 1
ATOM 729 O O . SER A 1 88 ? 0.920 4.339 8.123 1.00 91.75 88 SER A O 1
ATOM 731 N N . TYR A 1 89 ? -1.294 4.728 8.215 1.00 90.75 89 TYR A N 1
ATOM 732 C CA . TYR A 1 89 ? -1.580 4.131 6.917 1.00 90.75 89 TYR A CA 1
ATOM 733 C C . TYR A 1 89 ? -1.000 4.979 5.785 1.00 90.75 89 TYR A C 1
ATOM 735 O O . TYR A 1 89 ? -0.343 4.429 4.904 1.00 90.75 89 TYR A O 1
ATOM 743 N N . LEU A 1 90 ? -1.178 6.304 5.855 1.00 90.12 90 LEU A N 1
ATOM 744 C CA . LEU A 1 90 ? -0.653 7.243 4.863 1.00 90.12 90 LEU A CA 1
ATOM 745 C C . LEU A 1 90 ? 0.881 7.215 4.802 1.00 90.12 90 LEU A C 1
ATOM 747 O O . LEU A 1 90 ? 1.443 7.132 3.717 1.00 90.12 90 LEU A O 1
ATOM 751 N N . ILE A 1 91 ? 1.550 7.215 5.959 1.00 91.00 91 ILE A N 1
ATOM 752 C CA . ILE A 1 91 ? 3.012 7.111 6.047 1.00 91.00 91 ILE A CA 1
ATOM 753 C C . ILE A 1 91 ? 3.481 5.777 5.468 1.00 91.00 91 ILE A C 1
ATOM 755 O O . ILE A 1 91 ? 4.399 5.759 4.661 1.00 91.00 91 ILE A O 1
ATOM 759 N N . GLY A 1 92 ? 2.839 4.660 5.827 1.00 91.12 92 GLY A N 1
ATOM 760 C CA . GLY A 1 92 ? 3.210 3.363 5.261 1.00 91.12 92 GLY A CA 1
ATOM 761 C C . GLY A 1 92 ? 3.006 3.292 3.745 1.00 91.12 92 GLY A C 1
ATOM 762 O O . GLY A 1 92 ? 3.831 2.721 3.045 1.00 91.12 92 GLY A O 1
ATOM 763 N N . TRP A 1 93 ? 1.949 3.921 3.227 1.00 89.50 93 TRP A N 1
ATOM 764 C CA . TRP A 1 93 ? 1.731 4.029 1.786 1.00 89.50 93 TRP A CA 1
ATOM 765 C C . TRP A 1 93 ? 2.836 4.856 1.116 1.00 89.50 93 TRP A C 1
ATOM 767 O O . TRP A 1 93 ? 3.392 4.422 0.116 1.00 89.50 93 TRP A O 1
ATOM 777 N N . LEU A 1 94 ? 3.2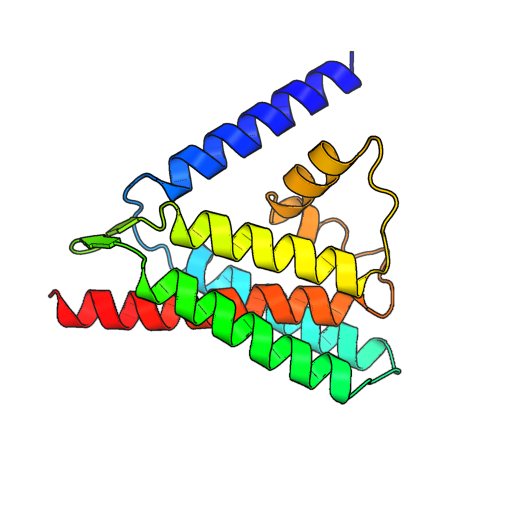26 5.987 1.714 1.00 89.31 94 LEU A N 1
ATOM 778 C CA . LEU A 1 94 ? 4.319 6.816 1.205 1.00 89.31 94 LEU A CA 1
ATOM 779 C C . LEU A 1 94 ? 5.664 6.071 1.226 1.00 89.31 94 LEU A C 1
ATOM 781 O O . LEU A 1 94 ? 6.441 6.189 0.287 1.00 89.31 94 LEU A O 1
ATOM 785 N N . LEU A 1 95 ? 5.927 5.271 2.265 1.00 91.62 95 LEU A N 1
ATOM 786 C CA . LEU A 1 95 ? 7.121 4.424 2.338 1.00 91.62 95 LEU A CA 1
ATOM 787 C C . LEU A 1 95 ? 7.137 3.358 1.234 1.00 91.62 95 LEU A C 1
ATOM 789 O O . LEU A 1 95 ? 8.191 3.122 0.651 1.00 91.62 95 LEU A O 1
ATOM 793 N N . LEU A 1 96 ? 5.988 2.743 0.920 1.00 89.81 96 LEU A N 1
ATOM 794 C CA . LEU A 1 96 ? 5.878 1.819 -0.216 1.00 89.81 96 LEU A CA 1
ATOM 795 C C . LEU A 1 96 ? 6.125 2.535 -1.540 1.00 89.81 96 LEU A C 1
ATOM 797 O O . LEU A 1 96 ? 6.857 2.008 -2.364 1.00 89.81 96 LEU A O 1
ATOM 801 N N . PHE A 1 97 ? 5.558 3.727 -1.727 1.00 85.44 97 PHE A N 1
ATOM 802 C CA . PHE A 1 97 ? 5.766 4.523 -2.934 1.00 85.44 97 PHE A CA 1
ATOM 803 C C . PHE A 1 97 ? 7.251 4.866 -3.133 1.00 85.44 97 PHE A C 1
ATOM 805 O O . PHE A 1 97 ? 7.808 4.598 -4.191 1.00 85.44 97 PHE A O 1
ATOM 812 N N . ILE A 1 98 ? 7.931 5.358 -2.089 1.00 86.69 98 ILE A N 1
ATOM 813 C CA . ILE A 1 98 ? 9.379 5.634 -2.129 1.00 86.69 98 ILE A CA 1
ATOM 814 C C . ILE A 1 98 ? 10.176 4.359 -2.433 1.00 86.69 98 ILE A C 1
ATOM 816 O O . ILE A 1 98 ? 11.128 4.394 -3.207 1.00 86.69 98 ILE A O 1
ATOM 820 N N . TYR A 1 99 ? 9.792 3.228 -1.839 1.00 88.50 99 TYR A N 1
ATOM 821 C CA . TYR A 1 99 ? 10.451 1.954 -2.107 1.00 88.50 99 TYR A CA 1
ATOM 822 C C . TYR A 1 99 ? 10.240 1.474 -3.548 1.00 88.50 99 TYR A C 1
ATOM 824 O O . TYR A 1 99 ? 11.156 0.924 -4.147 1.00 88.50 99 TYR A O 1
ATOM 832 N N . GLN A 1 100 ? 9.063 1.707 -4.126 1.00 84.00 100 GLN A N 1
ATOM 833 C CA . GLN A 1 100 ? 8.781 1.384 -5.524 1.00 84.00 100 GLN A CA 1
ATOM 834 C C . GLN A 1 100 ? 9.606 2.253 -6.478 1.00 84.00 100 GLN A C 1
ATOM 836 O O . GLN A 1 100 ? 10.191 1.702 -7.400 1.00 84.00 100 GLN A O 1
ATOM 841 N N . LEU A 1 101 ? 9.758 3.554 -6.199 1.00 81.19 101 LEU A N 1
ATOM 842 C CA . LEU A 1 101 ? 10.673 4.424 -6.955 1.00 81.19 101 LEU A CA 1
ATOM 843 C C . LEU A 1 101 ? 12.131 3.956 -6.869 1.00 81.19 101 LEU A C 1
ATOM 845 O O . LEU A 1 101 ? 12.870 4.019 -7.847 1.00 81.19 101 LEU A O 1
ATOM 849 N N . TYR A 1 102 ? 12.551 3.473 -5.694 1.00 84.31 102 TYR A N 1
ATOM 850 C CA . TYR A 1 102 ? 13.867 2.859 -5.534 1.00 84.31 102 TYR A CA 1
ATOM 851 C C . TYR A 1 102 ? 14.011 1.604 -6.401 1.00 84.31 102 TYR A C 1
ATOM 853 O O . TYR A 1 102 ? 15.038 1.444 -7.053 1.00 84.31 102 TYR A O 1
ATOM 861 N N . LEU A 1 103 ? 12.989 0.740 -6.423 1.00 81.56 103 LEU A N 1
ATOM 862 C CA . LEU A 1 103 ? 13.006 -0.477 -7.228 1.00 81.56 103 LEU A CA 1
ATOM 863 C C . LEU A 1 103 ? 13.073 -0.176 -8.720 1.00 81.56 103 LEU A C 1
ATOM 865 O O . LEU A 1 103 ? 13.829 -0.854 -9.381 1.00 81.56 103 LEU A O 1
ATOM 869 N N . THR A 1 104 ? 12.339 0.811 -9.237 1.00 75.94 104 THR A N 1
ATOM 870 C CA . THR A 1 104 ? 12.318 1.128 -10.677 1.00 75.94 104 THR A CA 1
ATOM 871 C C . THR A 1 104 ? 13.492 1.986 -11.138 1.00 75.94 104 THR A C 1
ATOM 873 O O . THR A 1 104 ? 13.552 2.356 -12.307 1.00 75.94 104 THR A O 1
ATOM 876 N N . HIS A 1 105 ? 14.398 2.365 -10.226 1.00 74.12 105 HIS A N 1
ATOM 877 C CA . HIS A 1 105 ? 15.495 3.305 -10.480 1.00 74.12 105 HIS A CA 1
ATOM 878 C C . HIS A 1 105 ? 15.041 4.640 -11.109 1.00 74.12 105 HIS A C 1
ATOM 880 O O . HIS A 1 105 ? 15.853 5.390 -11.660 1.00 74.12 105 HIS A O 1
ATOM 886 N N . ASP A 1 106 ? 13.751 4.964 -11.002 1.00 64.69 106 ASP A N 1
ATOM 887 C CA . ASP A 1 106 ? 13.132 6.082 -11.702 1.00 64.69 106 ASP A CA 1
ATOM 888 C C . ASP A 1 106 ? 13.183 7.325 -10.805 1.00 64.69 106 ASP A C 1
ATOM 890 O O . ASP A 1 106 ? 12.324 7.578 -9.959 1.00 64.69 106 ASP A O 1
ATOM 894 N N . ILE A 1 107 ? 14.289 8.067 -10.916 1.00 58.06 107 ILE A N 1
ATOM 895 C CA . ILE A 1 107 ? 14.587 9.258 -10.099 1.00 58.06 107 ILE A CA 1
ATOM 896 C C . ILE A 1 107 ? 14.225 10.548 -10.865 1.00 58.06 107 ILE A C 1
ATOM 898 O O . ILE A 1 107 ? 14.567 11.652 -10.434 1.00 58.06 107 ILE A O 1
ATOM 902 N N . VAL A 1 108 ? 13.524 10.467 -12.007 1.00 55.28 108 VAL A N 1
ATOM 903 C CA . VAL A 1 108 ? 13.149 11.653 -12.802 1.00 55.28 108 VAL A CA 1
ATOM 904 C C . VAL A 1 108 ? 11.983 12.396 -12.134 1.00 55.28 108 VAL A C 1
ATOM 906 O O . VAL A 1 108 ? 10.826 12.379 -12.535 1.00 55.28 108 VAL A O 1
ATOM 909 N N . LEU A 1 109 ? 12.331 13.113 -11.069 1.00 60.03 109 LEU A N 1
ATOM 910 C CA . LEU A 1 109 ? 11.448 13.677 -10.054 1.00 60.03 109 LEU A CA 1
ATOM 911 C C . LEU A 1 109 ? 10.730 14.976 -10.471 1.00 60.03 109 LEU A C 1
ATOM 913 O O . LEU A 1 109 ? 10.373 15.776 -9.605 1.00 60.03 109 LEU A O 1
ATOM 917 N N . GLN A 1 110 ? 10.592 15.284 -11.766 1.00 56.44 110 GLN A N 1
ATOM 918 C CA . GLN A 1 110 ? 10.239 16.647 -12.193 1.00 56.44 110 GLN A CA 1
ATOM 919 C C . GLN A 1 110 ? 9.292 16.717 -13.399 1.00 56.44 110 GLN A C 1
ATOM 921 O O . GLN A 1 110 ? 9.662 17.192 -14.467 1.00 56.44 110 GLN A O 1
ATOM 926 N N . ARG A 1 111 ? 8.037 16.293 -13.178 1.00 54.47 111 ARG A N 1
ATOM 927 C CA . ARG A 1 111 ? 6.762 16.945 -13.601 1.00 54.47 111 ARG A CA 1
ATOM 928 C C . ARG A 1 111 ? 5.552 16.014 -13.458 1.00 54.47 111 ARG A C 1
ATOM 930 O O . ARG A 1 111 ? 4.435 16.515 -13.371 1.00 54.47 111 ARG A O 1
ATOM 937 N N . GLU A 1 112 ? 5.767 14.703 -13.348 1.00 69.44 112 GLU A N 1
ATOM 938 C CA . GLU A 1 112 ? 4.689 13.700 -13.328 1.00 69.44 112 GLU A CA 1
ATOM 939 C C . GLU A 1 112 ? 4.430 13.038 -11.966 1.00 69.44 112 GLU A C 1
ATOM 941 O O . GLU A 1 112 ? 3.508 12.238 -11.859 1.00 69.44 112 GLU A O 1
ATOM 946 N N . LEU A 1 113 ? 5.124 13.429 -10.889 1.00 70.19 113 LEU A N 1
ATOM 947 C CA . LEU A 1 113 ? 4.933 12.836 -9.551 1.00 70.19 113 LEU A CA 1
ATOM 948 C C . LEU A 1 113 ? 3.468 12.791 -9.099 1.00 70.19 113 LEU A C 1
ATOM 950 O O . LEU A 1 113 ? 3.019 11.813 -8.514 1.00 70.19 113 LEU A O 1
ATOM 954 N N . PHE A 1 114 ? 2.693 13.844 -9.371 1.00 67.81 114 PHE A N 1
ATOM 955 C CA . PHE A 1 114 ? 1.266 13.867 -9.031 1.00 67.81 114 PHE A CA 1
ATOM 956 C C . PHE A 1 114 ? 0.463 12.829 -9.817 1.00 67.81 114 PHE A C 1
A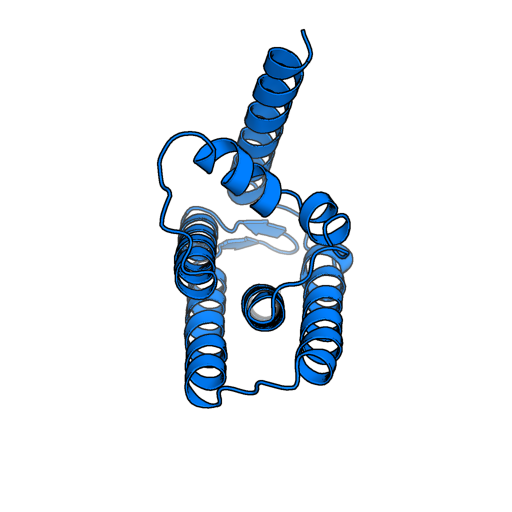TOM 958 O O . PHE A 1 114 ? -0.474 12.231 -9.286 1.00 67.81 114 PHE A O 1
ATOM 965 N N . ILE A 1 115 ? 0.837 12.620 -11.076 1.00 68.44 115 ILE A N 1
ATOM 966 C CA . ILE A 1 115 ? 0.235 11.631 -11.958 1.00 68.44 115 ILE A CA 1
ATOM 967 C C . ILE A 1 115 ? 0.632 10.232 -11.477 1.00 68.44 115 ILE A C 1
ATOM 969 O O . ILE A 1 115 ? -0.243 9.389 -11.320 1.00 68.44 115 ILE A O 1
ATOM 973 N N . GLU A 1 116 ? 1.903 9.992 -11.164 1.00 70.75 116 GLU A N 1
ATOM 974 C CA . GLU A 1 116 ? 2.395 8.733 -10.592 1.00 70.75 116 GLU A CA 1
ATOM 975 C C . GLU A 1 116 ? 1.720 8.391 -9.265 1.00 70.75 116 GLU A C 1
ATOM 977 O O . GLU A 1 116 ? 1.170 7.304 -9.130 1.00 70.75 116 GLU A O 1
ATOM 982 N N . ILE A 1 117 ? 1.648 9.335 -8.324 1.00 71.88 117 ILE A N 1
ATOM 983 C CA . ILE A 1 117 ? 0.946 9.172 -7.043 1.00 71.88 117 ILE A CA 1
ATOM 984 C C . ILE A 1 117 ? -0.516 8.785 -7.272 1.00 71.88 117 ILE A C 1
ATOM 986 O O . ILE A 1 117 ? -1.047 7.889 -6.618 1.00 71.88 117 ILE A O 1
ATOM 990 N N . ALA A 1 118 ? -1.196 9.441 -8.208 1.00 68.25 118 ALA A N 1
ATOM 991 C CA . ALA A 1 118 ? -2.599 9.165 -8.473 1.00 68.25 118 ALA A CA 1
ATOM 992 C C . ALA A 1 118 ? -2.824 7.834 -9.217 1.00 68.25 118 ALA A C 1
ATOM 994 O O . ALA A 1 118 ? -3.803 7.134 -8.938 1.00 68.25 118 ALA A O 1
ATOM 995 N N . LYS A 1 119 ? -1.900 7.441 -10.101 1.00 68.50 119 LYS A N 1
ATOM 996 C CA . LYS A 1 119 ? -1.833 6.095 -10.692 1.00 68.50 119 LYS A CA 1
ATOM 997 C C . LYS A 1 119 ? -1.635 5.039 -9.600 1.00 68.50 119 LYS A C 1
ATOM 999 O O . LYS A 1 119 ? -2.333 4.030 -9.586 1.00 68.50 119 LYS A O 1
ATOM 1004 N N . ASP A 1 120 ? -0.760 5.320 -8.642 1.00 67.12 120 ASP A N 1
ATOM 1005 C CA . ASP A 1 120 ? -0.411 4.446 -7.525 1.00 67.12 120 ASP A CA 1
ATOM 1006 C C . ASP A 1 120 ? -1.573 4.284 -6.518 1.00 67.12 120 ASP A C 1
ATOM 1008 O O . ASP A 1 120 ? -1.829 3.195 -5.986 1.00 67.12 120 ASP A O 1
ATOM 1012 N N . LEU A 1 121 ? -2.362 5.342 -6.319 1.00 72.31 121 LEU A N 1
ATOM 1013 C CA . LEU A 1 121 ? -3.605 5.333 -5.537 1.00 72.31 121 LEU A CA 1
ATOM 1014 C C . LEU A 1 121 ? -4.749 4.583 -6.235 1.00 72.31 121 LEU A C 1
ATOM 1016 O O . LEU A 1 121 ? -5.637 4.029 -5.575 1.00 72.31 121 LEU A O 1
ATOM 1020 N N . SER A 1 122 ? -4.749 4.556 -7.567 1.00 70.94 122 SER A N 1
ATOM 1021 C CA . SER A 1 122 ? -5.761 3.868 -8.357 1.00 70.94 122 SER A CA 1
ATOM 1022 C C . SER A 1 122 ? -5.400 2.394 -8.538 1.00 70.94 122 SER A C 1
ATOM 1024 O O . SER A 1 122 ? -4.669 2.002 -9.444 1.00 70.94 122 SER A O 1
ATOM 1026 N N . VAL A 1 123 ? -6.000 1.535 -7.708 1.00 64.06 123 VAL A N 1
ATOM 1027 C CA . VAL A 1 123 ? -5.906 0.066 -7.849 1.00 64.06 123 VAL A CA 1
ATOM 1028 C C . VAL A 1 123 ? -6.283 -0.389 -9.264 1.00 64.06 123 VAL A C 1
ATOM 1030 O O . VAL A 1 123 ? -5.662 -1.295 -9.807 1.00 64.06 123 VAL A O 1
ATOM 1033 N N . VAL A 1 124 ? -7.271 0.270 -9.876 1.00 59.91 124 VAL A N 1
ATOM 1034 C CA . VAL A 1 124 ? -7.709 -0.009 -11.250 1.00 59.91 124 VAL A CA 1
ATOM 1035 C C . VAL A 1 124 ? -6.621 0.361 -12.255 1.00 59.91 124 VAL A C 1
ATOM 1037 O O . VAL A 1 124 ? -6.377 -0.400 -13.178 1.00 59.91 124 VAL A O 1
ATOM 1040 N N . TYR A 1 125 ? -5.920 1.479 -12.059 1.00 62.47 125 TYR A N 1
ATOM 1041 C CA . TYR A 1 125 ? -4.820 1.866 -12.940 1.00 62.47 125 TYR A CA 1
ATOM 1042 C C . TYR A 1 125 ? -3.636 0.892 -12.834 1.00 62.47 125 TYR A C 1
ATOM 1044 O O . TYR A 1 125 ? -3.123 0.454 -13.861 1.00 62.47 125 TYR A O 1
ATOM 1052 N N . ARG A 1 126 ? -3.268 0.464 -11.613 1.00 65.12 126 ARG A N 1
ATOM 1053 C CA . ARG A 1 126 ? -2.270 -0.608 -11.406 1.00 65.12 126 ARG A CA 1
ATOM 1054 C C . ARG A 1 126 ? -2.646 -1.896 -12.139 1.00 65.12 126 ARG A C 1
ATOM 1056 O O . ARG A 1 126 ? -1.781 -2.573 -12.677 1.00 65.12 126 ARG A O 1
ATOM 1063 N N . MET A 1 127 ? -3.937 -2.224 -12.154 1.00 63.56 127 MET A N 1
ATOM 1064 C CA . MET A 1 127 ? -4.462 -3.394 -12.850 1.00 63.56 127 MET A CA 1
ATOM 1065 C C . MET A 1 127 ? -4.601 -3.192 -14.367 1.00 63.56 127 MET A C 1
ATOM 1067 O O . MET A 1 127 ? -4.594 -4.165 -15.092 1.00 63.56 127 MET A O 1
ATOM 1071 N N . ILE A 1 128 ? -4.748 -1.983 -14.900 1.00 57.75 128 ILE A N 1
ATOM 1072 C CA . ILE A 1 128 ? -4.899 -1.793 -16.357 1.00 57.75 128 ILE A CA 1
ATOM 1073 C C . ILE A 1 128 ? -3.538 -1.706 -17.051 1.00 57.75 128 ILE A C 1
ATOM 1075 O O . ILE A 1 128 ? -3.369 -2.247 -18.140 1.00 57.75 128 ILE A O 1
ATOM 1079 N N . ASN A 1 129 ? -2.531 -1.121 -16.401 1.00 58.09 129 ASN A N 1
ATOM 1080 C CA . ASN A 1 129 ? -1.175 -1.014 -16.947 1.00 58.09 129 ASN A CA 1
ATOM 1081 C C . ASN A 1 129 ? -0.367 -2.331 -16.900 1.00 58.09 129 ASN A C 1
ATOM 1083 O O . ASN A 1 129 ? 0.857 -2.316 -16.985 1.00 58.09 129 ASN A O 1
ATOM 1087 N N . MET A 1 130 ? -1.055 -3.475 -16.821 1.00 55.97 130 MET A N 1
ATOM 1088 C CA . MET A 1 130 ? -0.513 -4.840 -16.793 1.00 55.97 130 MET A CA 1
ATOM 1089 C C . MET A 1 130 ? 0.439 -5.180 -17.952 1.00 55.97 130 MET A C 1
ATOM 1091 O O . MET A 1 130 ? 1.227 -6.110 -17.821 1.00 55.97 130 MET A O 1
ATOM 1095 N N . GLN A 1 131 ? 0.358 -4.475 -19.083 1.00 47.94 131 GLN A N 1
ATOM 1096 C CA . GLN A 1 131 ? 0.874 -4.958 -20.368 1.00 47.94 131 GLN A CA 1
ATOM 1097 C C . GLN A 1 131 ? 2.305 -4.508 -20.722 1.00 47.94 131 GLN A C 1
ATOM 1099 O O . GLN A 1 131 ? 2.890 -5.063 -21.646 1.00 47.94 131 GLN A O 1
ATOM 1104 N N . ASN A 1 132 ? 2.898 -3.569 -19.975 1.00 49.44 132 ASN A N 1
ATOM 1105 C CA . ASN A 1 132 ? 4.239 -3.023 -20.248 1.00 49.44 132 ASN A CA 1
ATOM 1106 C C . ASN A 1 132 ? 5.230 -3.408 -19.135 1.00 49.44 132 ASN A C 1
ATOM 1108 O O . ASN A 1 132 ? 5.748 -2.546 -18.431 1.00 49.44 132 ASN A O 1
ATOM 1112 N N . THR A 1 133 ? 5.394 -4.707 -18.880 1.00 52.78 133 THR A N 1
ATOM 1113 C CA . THR A 1 133 ? 6.047 -5.195 -17.658 1.00 52.78 133 THR A CA 1
ATOM 1114 C C . THR A 1 133 ? 7.573 -5.200 -17.771 1.00 52.78 133 THR A C 1
ATOM 1116 O O . THR A 1 133 ? 8.148 -6.049 -18.445 1.00 52.78 133 THR A O 1
ATOM 1119 N N . GLU A 1 134 ? 8.231 -4.286 -17.062 1.00 60.91 134 GLU A N 1
ATOM 1120 C CA . GLU A 1 134 ? 9.670 -4.363 -16.788 1.00 60.91 134 GLU A CA 1
ATOM 1121 C C . GLU A 1 134 ? 9.982 -5.446 -15.732 1.00 60.91 134 GLU A C 1
ATOM 1123 O O . GLU A 1 134 ? 9.121 -5.747 -14.892 1.00 60.91 134 GLU A O 1
ATOM 1128 N N . PRO A 1 135 ? 11.195 -6.030 -15.722 1.00 55.94 135 PRO A N 1
ATOM 1129 C CA . PRO A 1 135 ? 11.567 -7.132 -14.827 1.00 55.94 135 PRO A CA 1
ATOM 1130 C C . PRO A 1 135 ? 11.471 -6.807 -13.328 1.00 55.94 135 PRO A C 1
ATOM 1132 O O . PRO A 1 135 ? 11.297 -7.721 -12.533 1.00 55.94 135 PRO A O 1
ATOM 1135 N N . GLU A 1 136 ? 11.500 -5.541 -12.906 1.00 62.81 136 GLU A N 1
ATOM 1136 C CA . GLU A 1 136 ? 11.406 -5.154 -11.482 1.00 62.81 136 GLU A CA 1
ATOM 1137 C C . GLU A 1 136 ? 9.946 -5.003 -10.992 1.00 62.81 136 GLU A C 1
ATOM 1139 O O . GLU A 1 136 ? 9.664 -4.862 -9.798 1.00 62.81 136 GLU A O 1
ATOM 1144 N N . THR A 1 137 ? 8.977 -5.137 -11.904 1.00 74.25 137 THR A N 1
ATOM 1145 C CA . THR A 1 137 ? 7.546 -4.920 -11.638 1.00 74.25 137 THR A CA 1
ATOM 1146 C C . THR A 1 137 ? 6.936 -5.956 -10.691 1.00 74.25 137 THR A C 1
ATOM 1148 O O . THR A 1 137 ? 6.010 -5.650 -9.936 1.00 74.25 137 THR A O 1
ATOM 1151 N N . TRP A 1 138 ? 7.465 -7.183 -10.656 1.00 84.19 138 TRP A N 1
ATOM 1152 C CA . TRP A 1 138 ? 6.937 -8.228 -9.772 1.00 84.19 138 TRP A CA 1
ATOM 1153 C C . TRP A 1 138 ? 7.258 -7.981 -8.292 1.00 84.19 138 TRP A C 1
ATOM 1155 O O . TRP A 1 138 ? 6.436 -8.307 -7.432 1.00 84.19 138 TRP A O 1
ATOM 1165 N N . LEU A 1 139 ? 8.395 -7.343 -7.981 1.00 87.94 139 LEU A N 1
ATOM 1166 C CA . LEU A 1 139 ? 8.742 -6.930 -6.616 1.00 87.94 139 LEU A CA 1
ATOM 1167 C C . LEU A 1 139 ? 7.837 -5.791 -6.129 1.00 87.94 139 LEU A C 1
ATOM 1169 O O . LEU A 1 139 ? 7.452 -5.756 -4.957 1.00 87.94 139 LEU A O 1
ATOM 1173 N N . MET A 1 140 ? 7.402 -4.906 -7.030 1.00 86.00 140 MET A N 1
ATOM 1174 C CA . MET A 1 140 ? 6.400 -3.886 -6.705 1.00 86.00 140 MET A CA 1
ATOM 1175 C C . MET A 1 140 ? 5.056 -4.520 -6.324 1.00 86.00 140 MET A C 1
ATOM 1177 O O . MET A 1 140 ? 4.463 -4.153 -5.305 1.00 86.00 140 MET A O 1
ATOM 1181 N N . TRP A 1 141 ? 4.601 -5.531 -7.069 1.00 87.31 141 TRP A N 1
ATOM 1182 C CA . TRP A 1 141 ? 3.389 -6.282 -6.723 1.00 87.31 141 TRP A CA 1
ATOM 1183 C C . TRP A 1 141 ? 3.520 -7.039 -5.407 1.00 87.31 141 TRP A C 1
ATOM 1185 O O . TRP A 1 141 ? 2.604 -7.001 -4.580 1.00 87.31 141 TRP A O 1
ATOM 1195 N N . LEU A 1 142 ? 4.672 -7.678 -5.188 1.00 91.12 142 LEU A N 1
ATOM 1196 C CA . LEU A 1 142 ? 4.977 -8.378 -3.949 1.00 91.12 142 LEU A CA 1
ATOM 1197 C C . LEU A 1 142 ? 4.925 -7.418 -2.761 1.00 91.12 142 LEU A C 1
ATOM 1199 O O . LEU A 1 142 ? 4.284 -7.726 -1.757 1.00 91.12 142 LEU A O 1
ATOM 1203 N N . SER A 1 143 ? 5.552 -6.245 -2.886 1.00 91.12 143 SER A N 1
ATOM 1204 C CA . SER A 1 143 ? 5.625 -5.281 -1.790 1.00 91.12 143 SER A CA 1
ATOM 1205 C C . SER A 1 143 ? 4.252 -4.765 -1.371 1.00 91.12 143 SER A C 1
ATOM 1207 O O . SER A 1 143 ? 3.899 -4.761 -0.183 1.00 91.12 143 SER A O 1
ATOM 1209 N N . PHE A 1 144 ? 3.419 -4.409 -2.350 1.00 89.50 144 PHE A N 1
ATOM 1210 C CA . PHE A 1 144 ? 2.060 -3.962 -2.089 1.00 89.50 144 PHE A CA 1
ATOM 1211 C C . PHE A 1 144 ? 1.190 -5.101 -1.538 1.00 89.50 144 PHE A C 1
ATOM 1213 O O . PHE A 1 144 ? 0.553 -4.945 -0.499 1.00 89.50 144 PHE A O 1
ATOM 1220 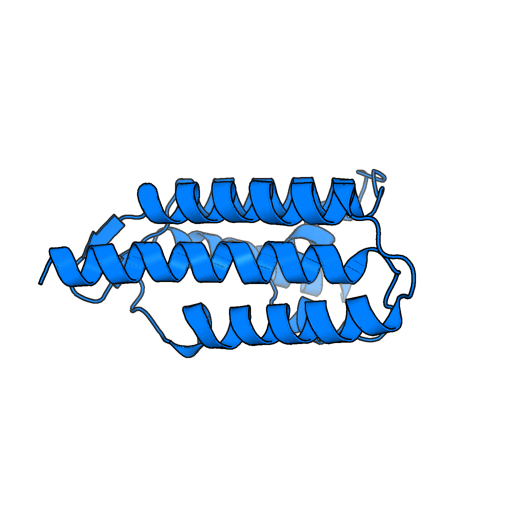N N . GLY A 1 145 ? 1.178 -6.268 -2.186 1.00 90.75 145 GLY A N 1
ATOM 1221 C CA . GLY 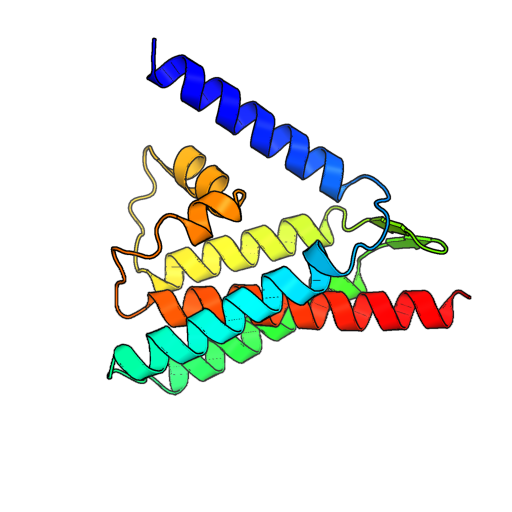A 1 145 ? 0.363 -7.403 -1.749 1.00 90.75 145 GLY A CA 1
ATOM 1222 C C . GLY A 1 145 ? 0.711 -7.865 -0.331 1.00 90.75 145 GLY A C 1
ATOM 1223 O O . GLY A 1 145 ? -0.174 -8.013 0.516 1.00 90.75 145 GLY A O 1
ATOM 1224 N N . LEU A 1 146 ? 2.003 -8.025 -0.039 1.00 94.69 146 LEU A N 1
ATOM 1225 C CA . LEU A 1 146 ? 2.479 -8.529 1.246 1.00 94.69 146 LEU A CA 1
ATOM 1226 C C . LEU A 1 146 ? 2.189 -7.548 2.390 1.00 94.69 146 LEU A C 1
ATOM 1228 O O . LEU A 1 146 ? 1.657 -7.953 3.427 1.00 94.69 146 LEU A O 1
ATOM 1232 N N . SER A 1 147 ? 2.476 -6.257 2.193 1.00 94.62 147 SER A N 1
ATOM 1233 C CA . SER A 1 147 ? 2.203 -5.224 3.201 1.00 94.62 147 SER A CA 1
ATOM 1234 C C . SER A 1 147 ? 0.715 -5.142 3.557 1.00 94.62 147 SER A C 1
ATOM 1236 O O . SER A 1 147 ? 0.367 -5.097 4.739 1.00 94.62 147 SER A O 1
ATOM 1238 N N . GLN A 1 148 ? -0.176 -5.206 2.561 1.00 91.88 148 GLN A N 1
ATOM 1239 C CA . GLN A 1 148 ? -1.623 -5.129 2.781 1.00 91.88 148 GLN A CA 1
ATOM 1240 C C . GLN A 1 148 ? -2.193 -6.388 3.451 1.00 91.88 148 GLN A C 1
ATOM 1242 O O . GLN A 1 148 ? -3.093 -6.274 4.286 1.00 91.88 148 GLN A O 1
ATOM 1247 N N . ILE A 1 149 ? -1.663 -7.581 3.153 1.00 93.94 149 ILE A N 1
ATOM 1248 C CA . ILE A 1 149 ? -2.061 -8.815 3.855 1.00 93.94 149 ILE A CA 1
ATOM 1249 C C . ILE A 1 149 ? -1.652 -8.762 5.324 1.00 93.94 149 ILE A C 1
ATOM 1251 O O . ILE A 1 149 ? -2.452 -9.081 6.205 1.00 93.94 149 ILE A O 1
ATOM 1255 N N . ILE A 1 150 ? -0.423 -8.331 5.603 1.00 95.25 150 ILE A N 1
ATOM 1256 C CA . ILE A 1 150 ? 0.079 -8.214 6.973 1.00 95.25 150 ILE A CA 1
ATOM 1257 C C . ILE A 1 150 ? -0.724 -7.166 7.746 1.00 95.25 150 ILE A C 1
ATOM 1259 O O . ILE A 1 150 ? -1.168 -7.432 8.867 1.00 95.25 150 ILE A O 1
ATOM 1263 N N . TYR A 1 151 ? -0.992 -6.016 7.121 1.00 93.38 151 TYR A N 1
ATOM 1264 C CA . TYR A 1 151 ? -1.896 -5.002 7.652 1.00 93.38 151 TYR A CA 1
ATOM 1265 C C . TYR A 1 151 ? -3.265 -5.602 8.005 1.00 93.38 151 TYR A C 1
ATOM 1267 O O . TYR A 1 151 ? -3.729 -5.465 9.140 1.00 93.38 151 TYR A O 1
ATOM 1275 N N . TYR A 1 152 ? -3.894 -6.317 7.066 1.00 93.06 152 TYR A N 1
ATOM 1276 C CA . TYR A 1 152 ? -5.195 -6.949 7.274 1.00 93.06 152 TYR A CA 1
ATOM 1277 C C . TYR A 1 152 ? -5.179 -7.947 8.434 1.00 93.06 152 TYR A C 1
ATOM 1279 O O . TYR A 1 152 ? -6.086 -7.928 9.267 1.00 93.06 152 TYR A O 1
ATOM 1287 N N . HIS A 1 153 ? -4.145 -8.783 8.538 1.00 93.50 153 HIS A N 1
ATOM 1288 C CA . HIS A 1 153 ? -4.033 -9.778 9.606 1.00 93.50 153 HIS A CA 1
ATOM 1289 C C . HIS A 1 153 ? -3.940 -9.135 10.993 1.00 93.50 153 HIS A C 1
ATOM 1291 O O . HIS A 1 153 ? -4.589 -9.579 11.940 1.00 93.50 153 HIS A O 1
ATOM 1297 N N . ILE A 1 154 ? -3.187 -8.040 11.118 1.00 94.00 154 ILE A N 1
ATOM 1298 C CA . ILE A 1 154 ? -3.066 -7.293 12.377 1.00 94.00 154 ILE A CA 1
ATOM 1299 C C . ILE A 1 154 ? -4.384 -6.613 12.740 1.00 94.00 154 ILE A C 1
ATOM 1301 O O . ILE A 1 154 ? -4.807 -6.650 13.897 1.00 94.00 154 ILE A O 1
ATOM 1305 N N . ILE A 1 155 ? -5.052 -6.012 11.757 1.00 91.88 155 ILE A N 1
ATOM 1306 C CA . ILE A 1 155 ? -6.372 -5.413 11.941 1.00 91.88 155 ILE A CA 1
ATOM 1307 C C . ILE A 1 155 ? -7.391 -6.458 12.393 1.00 91.88 155 ILE A C 1
ATOM 1309 O O . ILE A 1 155 ? -8.138 -6.207 13.336 1.00 91.88 155 ILE A O 1
ATOM 1313 N N . LYS A 1 156 ? -7.405 -7.630 11.751 1.00 91.12 156 LYS A N 1
ATOM 1314 C CA . LYS A 1 156 ? -8.297 -8.738 12.094 1.00 91.12 156 LYS A CA 1
ATOM 1315 C C . LYS A 1 156 ? -8.103 -9.164 13.549 1.00 91.12 156 LYS A C 1
ATOM 1317 O O . LYS A 1 156 ? -9.072 -9.182 14.298 1.00 91.12 156 LYS A O 1
ATOM 1322 N N . ARG A 1 157 ? -6.854 -9.377 13.975 1.00 91.56 157 ARG A N 1
ATOM 1323 C CA . ARG A 1 157 ? -6.528 -9.691 15.377 1.00 91.56 157 ARG A CA 1
ATOM 1324 C C . ARG A 1 157 ? -7.017 -8.612 16.343 1.00 91.56 157 ARG A C 1
ATOM 1326 O O . ARG A 1 157 ? -7.603 -8.922 17.370 1.00 91.56 157 ARG A O 1
ATOM 1333 N N . LYS A 1 158 ? -6.822 -7.334 16.004 1.00 90.31 158 LYS A N 1
ATOM 1334 C CA . LYS A 1 158 ? -7.306 -6.215 16.829 1.00 90.31 158 LYS A CA 1
ATOM 1335 C C . LYS A 1 158 ? -8.830 -6.164 16.943 1.00 90.31 158 LYS A C 1
ATOM 1337 O O . LYS A 1 158 ? -9.335 -5.749 17.984 1.00 90.31 158 LYS A O 1
ATOM 1342 N N . LEU A 1 159 ? -9.549 -6.523 15.880 1.00 87.94 159 LEU A N 1
ATOM 1343 C CA . LEU A 1 159 ? -11.011 -6.611 15.888 1.00 87.94 159 LEU A CA 1
ATOM 1344 C C . LEU A 1 159 ? -11.474 -7.735 16.817 1.00 87.94 159 LEU A C 1
ATOM 1346 O O . LEU A 1 159 ? -12.318 -7.484 17.667 1.00 87.94 159 LEU A O 1
ATOM 1350 N N . GLU A 1 160 ? -10.867 -8.918 16.707 1.00 87.25 160 GLU A N 1
ATOM 1351 C CA . GLU A 1 160 ? -11.165 -10.086 17.552 1.00 87.25 160 GLU A CA 1
ATOM 1352 C C . GLU A 1 160 ? -10.919 -9.798 19.044 1.00 87.25 160 GLU A C 1
ATOM 1354 O O . GLU A 1 160 ? -11.716 -10.197 19.878 1.00 87.25 160 GLU A O 1
ATOM 1359 N N . THR A 1 161 ? -9.873 -9.039 19.397 1.00 84.50 161 THR A N 1
ATOM 1360 C CA . THR A 1 161 ? -9.590 -8.674 20.804 1.00 84.50 161 THR A CA 1
ATOM 1361 C C . THR A 1 161 ? -10.515 -7.609 21.406 1.00 84.50 161 THR A C 1
ATOM 1363 O O . THR A 1 161 ? -10.423 -7.334 22.599 1.00 84.50 161 THR A O 1
ATOM 1366 N N . LYS A 1 162 ? -11.325 -6.928 20.587 1.00 72.56 162 LYS A N 1
ATOM 1367 C CA . LYS A 1 162 ? -12.219 -5.835 21.017 1.00 72.56 162 LYS A CA 1
ATOM 1368 C C . LYS A 1 162 ? -13.704 -6.208 20.976 1.00 72.56 162 LYS A C 1
ATOM 1370 O O . LYS A 1 162 ? -14.531 -5.340 21.266 1.00 72.56 162 LYS A O 1
ATOM 1375 N N . GLN A 1 163 ? -14.019 -7.425 20.544 1.00 54.94 163 GLN A N 1
ATOM 1376 C CA . GLN A 1 163 ? -15.344 -8.033 20.665 1.00 54.94 163 GLN A CA 1
ATOM 1377 C C . GLN A 1 163 ? -15.503 -8.624 22.061 1.00 54.94 163 GLN A C 1
ATOM 1379 O O . GLN A 1 163 ? -16.636 -8.533 22.574 1.00 54.94 163 GLN A O 1
#

Organism: NCBI:txid2709158

Secondary structure (DSSP, 8-state):
-HHHHHHHHHHHHHHHHHHHHHS-EE--HIIIIIHHHHHHHHHHHHHHHH----HHHHHHHHHHHHHHHHHHHHH-EEETTEEE-HHHHHHHHHHHHHHHHHHTT----SS-HHHHHHHHH-HHHHHHGGGS--TTHHHHHHHHHHHHHHHHHHHHHHHHTT-

Sequence (163 aa):
MTELFWTIFLIWLIVRFIRDVFEFQKVRRFRYLVVPIIFLVLALNTGNASGDFNGLLFFQTVVLSALIGIFQGRFASVRTDKIRGGWSYLIGWLLLFIYQLYLTHDIVLQRELFIEIAKDLSVVYRMINMQNTEPETWLMWLSFGLSQIIYYHIIKRKLETKQ

pLDDT: mean 81.5, std 12.07, range [47.94, 97.5]